Protein AF-A0A3N4ILS1-F1 (afdb_monomer)

Sequence (106 aa):
MDDHSSKIVFPLLDLPTELRLEIYSQCSALTLLQLSHTCASLNAEINSRPSIFKKAPGYRTNNQHTTTPALKLKITDIYRATHISEKSLITKLYPNDETFVNDETA

Secondary structure (DSSP, 8-state):
-----------GGGS-HHHHHHHHHTS-HHHHHHHHHH-HHHHHHHHH-HHHHTTSTTB---TTS-SS---S--GGGB---SSHHHHHHHHHH-TT-GGGS-SS--

Radius of gyration: 16.4 Å; Cα contacts (8 Å, |Δi|>4): 86; chains: 1; bounding box: 63×28×40 Å

InterPro domains:
  IPR001810 F-box domain [PF00646] (12-51)
  IPR001810 F-box domain [PS50181] (9-56)
  IPR036047 F-box-like domain superfamily [SSF81383] (10-52)

Organism: NCBI:txid1160509

Nearest PDB structures (foldseek):
  5ibk-assembly1_B  TM=8.236E-01  e=8.925E-01  Homo sapiens
  3mks-assembly1_B  TM=8.252E-01  e=1.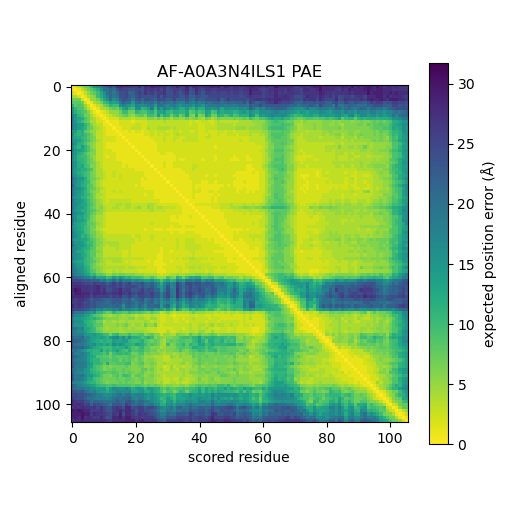684E+00  Saccharomyces cerevisiae
  7t1z-assembly1_B  TM=8.815E-01  e=2.002E+00  Homo sapiens
  2ovq-assembly1_B  TM=5.442E-01  e=1.589E+00  Homo sapiens
  9jkb-assembly1_D  TM=4.067E-01  e=5.958E-01  Homo sapiens

Foldseek 3Di:
DDPPPPPPDDPLVVDDLVVNLVVLLAAALLVLLVQLPPDVVSVCSSLCCVVSHCNHHQFAVDPDDDPDDRSGRDPLRGQDDPDPVSVVVCCVVPVPDCSHVPDPDD

Mean predicted aligned error: 9.02 Å

Solvent-accessible surface area (backbone atoms only — not comparable to full-atom values): 6698 Å² total; per-residue (Å²): 140,79,84,78,78,73,76,82,79,76,62,72,83,78,46,57,66,69,59,46,51,54,55,51,57,75,31,38,26,65,54,50,46,53,48,35,70,72,42,70,68,48,27,52,56,55,30,75,38,52,75,44,48,67,70,13,56,31,35,54,79,72,92,78,82,69,104,54,86,70,56,60,85,52,74,88,42,39,59,45,62,89,44,72,68,46,46,56,46,43,57,70,77,43,73,85,56,73,74,68,77,79,88,85,82,133

Structure (mmCIF, N/CA/C/O backbone):
data_AF-A0A3N4ILS1-F1
#
_entry.id   AF-A0A3N4ILS1-F1
#
loop_
_atom_site.group_PDB
_atom_site.id
_atom_site.type_symbol
_atom_site.label_atom_id
_atom_site.label_alt_id
_atom_site.label_comp_id
_atom_site.label_asym_id
_atom_site.label_entity_id
_atom_site.label_seq_id
_atom_site.pdbx_PDB_ins_code
_atom_site.Cartn_x
_atom_site.Cartn_y
_atom_site.Cartn_z
_atom_site.occupancy
_atom_site.B_iso_or_equiv
_atom_site.auth_seq_id
_atom_site.auth_comp_id
_atom_site.auth_asym_id
_atom_site.auth_atom_id
_atom_site.pdbx_PDB_model_num
ATOM 1 N N . MET A 1 1 ? 41.748 2.945 2.760 1.00 44.72 1 MET A N 1
ATOM 2 C CA . MET A 1 1 ? 41.054 1.756 3.318 1.00 44.72 1 MET A CA 1
ATOM 3 C C . MET A 1 1 ? 39.586 2.076 3.171 1.00 44.72 1 MET A C 1
ATOM 5 O O . MET A 1 1 ? 38.970 2.616 4.078 1.00 44.72 1 MET A O 1
ATOM 9 N N . ASP A 1 2 ? 39.097 1.885 1.956 1.00 52.47 2 ASP A N 1
ATOM 10 C CA . ASP A 1 2 ? 37.862 2.488 1.476 1.00 52.47 2 ASP A CA 1
ATOM 11 C C . ASP A 1 2 ? 36.874 1.345 1.292 1.00 52.47 2 ASP A C 1
ATOM 13 O O . ASP A 1 2 ? 36.930 0.596 0.313 1.00 52.47 2 ASP A O 1
ATOM 17 N N . ASP A 1 3 ? 36.049 1.161 2.320 1.00 63.88 3 ASP A N 1
ATOM 18 C CA . ASP A 1 3 ? 34.981 0.172 2.394 1.00 63.88 3 ASP A CA 1
ATOM 19 C C . ASP A 1 3 ? 33.926 0.487 1.323 1.00 63.88 3 ASP A C 1
ATOM 21 O O . ASP A 1 3 ? 32.981 1.244 1.535 1.00 63.88 3 ASP A O 1
ATOM 25 N N . HIS A 1 4 ? 34.107 -0.077 0.128 1.00 58.88 4 HIS A N 1
ATOM 26 C CA . HIS A 1 4 ? 33.096 -0.091 -0.927 1.00 58.88 4 HIS A CA 1
ATOM 27 C C . HIS A 1 4 ? 32.074 -1.188 -0.626 1.00 58.88 4 HIS A C 1
ATOM 29 O O . HIS A 1 4 ? 31.865 -2.098 -1.434 1.00 58.88 4 HIS A O 1
ATOM 35 N N . SER A 1 5 ? 31.428 -1.098 0.541 1.00 64.00 5 SER A N 1
ATOM 36 C CA . SER A 1 5 ? 30.183 -1.806 0.816 1.00 64.00 5 SER A CA 1
ATOM 37 C C . SER A 1 5 ? 29.141 -1.284 -0.174 1.00 64.00 5 SER A C 1
ATOM 39 O O . SER A 1 5 ? 28.419 -0.312 0.059 1.00 64.00 5 SER A O 1
ATOM 41 N N . SER A 1 6 ? 29.174 -1.868 -1.372 1.00 64.50 6 SER A N 1
ATOM 42 C CA . SER A 1 6 ? 28.289 -1.559 -2.479 1.00 64.50 6 SER A CA 1
ATOM 43 C C . SER A 1 6 ? 26.896 -1.925 -2.014 1.00 64.50 6 SER A C 1
ATOM 45 O O . SER A 1 6 ? 26.528 -3.097 -1.975 1.00 64.50 6 SER A O 1
ATOM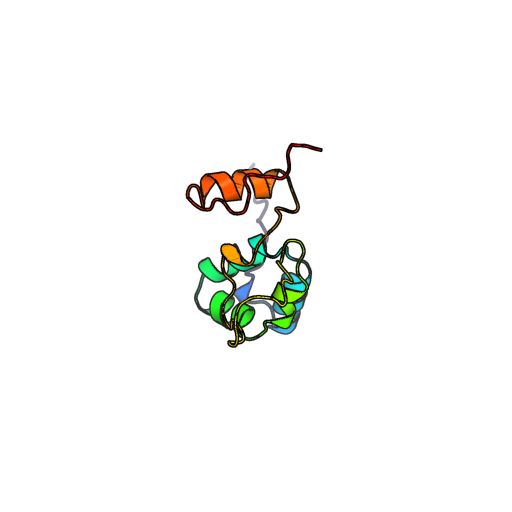 47 N N . LYS A 1 7 ? 26.135 -0.914 -1.592 1.00 67.81 7 LYS A N 1
ATOM 48 C CA . LYS A 1 7 ? 24.719 -1.067 -1.280 1.00 67.81 7 LYS A CA 1
ATOM 49 C C . LYS A 1 7 ? 24.072 -1.641 -2.529 1.00 67.81 7 LYS A C 1
ATOM 51 O O . LYS A 1 7 ? 23.972 -0.942 -3.535 1.00 67.81 7 LYS A O 1
ATOM 56 N N . ILE A 1 8 ? 23.680 -2.911 -2.484 1.00 71.69 8 ILE A N 1
ATOM 57 C CA . ILE A 1 8 ? 22.912 -3.493 -3.573 1.00 71.69 8 ILE A CA 1
ATOM 58 C C . ILE A 1 8 ? 21.560 -2.786 -3.549 1.00 71.69 8 ILE A C 1
ATOM 60 O O . ILE A 1 8 ? 20.723 -3.028 -2.681 1.00 71.69 8 ILE A O 1
ATOM 64 N N . VAL A 1 9 ? 21.396 -1.830 -4.45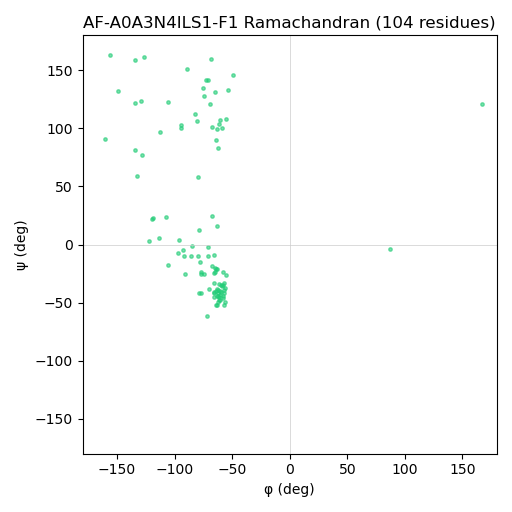9 1.00 75.75 9 VAL A N 1
ATOM 65 C CA . VAL A 1 9 ? 20.119 -1.171 -4.692 1.00 75.75 9 VAL A CA 1
ATOM 66 C C . VAL A 1 9 ? 19.351 -2.096 -5.613 1.00 75.75 9 VAL A C 1
ATOM 68 O O . VAL A 1 9 ? 19.754 -2.298 -6.753 1.00 75.75 9 VAL A O 1
ATOM 71 N N . PHE A 1 10 ? 18.275 -2.681 -5.102 1.00 78.25 10 PHE A N 1
ATOM 72 C CA . PHE A 1 10 ? 17.322 -3.443 -5.898 1.00 78.25 10 PHE A CA 1
ATOM 73 C C . PHE A 1 10 ? 16.184 -2.501 -6.295 1.00 78.25 10 PHE A C 1
ATOM 75 O O . PHE A 1 10 ? 15.355 -2.171 -5.439 1.00 78.25 10 PHE A O 1
ATOM 82 N N . PRO A 1 11 ? 16.138 -2.001 -7.543 1.00 88.31 11 PRO A N 1
ATOM 83 C CA . PRO A 1 11 ? 15.108 -1.059 -7.940 1.00 88.31 11 PRO A CA 1
ATOM 84 C C . PRO A 1 11 ? 13.766 -1.783 -7.984 1.00 88.31 11 PRO A C 1
ATOM 86 O O . PRO A 1 11 ? 13.584 -2.744 -8.728 1.00 88.31 11 PRO A O 1
ATOM 89 N N . LEU A 1 12 ? 12.806 -1.315 -7.185 1.00 90.00 12 LEU A N 1
ATOM 90 C CA . LEU A 1 12 ? 11.490 -1.948 -7.088 1.00 90.00 12 LEU A CA 1
ATOM 91 C C . LEU A 1 12 ? 10.793 -2.034 -8.454 1.00 90.00 12 LEU A C 1
ATOM 93 O O . LEU A 1 12 ? 10.068 -2.989 -8.695 1.00 90.00 12 LEU A O 1
ATOM 97 N N . LEU A 1 13 ? 11.010 -1.053 -9.338 1.00 90.88 13 LEU A N 1
ATOM 98 C CA . LEU A 1 13 ? 10.392 -0.990 -10.666 1.00 90.88 13 LEU A CA 1
ATOM 99 C C . LEU A 1 13 ? 11.035 -1.916 -11.708 1.00 90.88 13 LEU A C 1
ATOM 101 O O . LEU A 1 13 ? 10.391 -2.172 -12.720 1.00 90.88 13 LEU A O 1
ATOM 105 N N . ASP A 1 14 ? 12.232 -2.443 -11.444 1.00 92.88 14 ASP A N 1
ATOM 106 C CA . ASP A 1 14 ? 12.908 -3.399 -12.334 1.00 92.88 14 ASP A CA 1
ATOM 107 C C . ASP A 1 14 ? 12.470 -4.845 -12.055 1.00 92.88 14 ASP A C 1
ATOM 109 O O . ASP A 1 14 ? 12.780 -5.763 -12.815 1.00 92.88 14 ASP A O 1
ATOM 113 N N . LEU A 1 15 ? 11.733 -5.065 -10.960 1.00 92.88 15 LEU A N 1
ATOM 114 C CA . LEU A 1 15 ? 11.141 -6.360 -10.664 1.00 92.88 15 LEU A CA 1
ATOM 115 C C . LEU A 1 15 ? 9.958 -6.642 -11.603 1.00 92.88 15 LEU A C 1
ATOM 117 O O . LEU A 1 15 ? 9.131 -5.754 -11.840 1.00 92.88 15 LEU A O 1
ATOM 121 N N . PRO A 1 16 ? 9.800 -7.899 -12.058 1.00 94.12 16 PRO A N 1
ATOM 122 C CA . PRO A 1 16 ? 8.573 -8.361 -12.687 1.00 94.12 16 PRO A CA 1
ATOM 123 C C . PRO A 1 16 ? 7.338 -8.000 -11.863 1.00 94.12 16 PRO A C 1
ATOM 125 O O . PRO A 1 16 ? 7.356 -8.011 -10.627 1.00 94.12 16 PRO A O 1
ATOM 128 N N . THR A 1 17 ? 6.242 -7.708 -12.558 1.00 93.06 17 THR A N 1
ATOM 129 C CA . THR A 1 17 ? 4.993 -7.265 -11.931 1.00 93.06 17 THR A CA 1
ATOM 130 C C . THR A 1 17 ? 4.500 -8.264 -10.888 1.00 93.06 17 THR A C 1
ATOM 132 O O . THR A 1 17 ? 4.061 -7.854 -9.823 1.00 93.06 17 THR A O 1
ATOM 135 N N . GLU A 1 18 ? 4.650 -9.564 -11.123 1.00 95.19 18 GLU A N 1
ATOM 136 C CA . GLU A 1 18 ? 4.280 -10.636 -10.195 1.00 95.19 18 GLU A CA 1
ATOM 137 C C . GLU A 1 18 ? 5.001 -10.510 -8.849 1.00 95.19 18 GLU A C 1
ATOM 139 O O . GLU A 1 18 ? 4.363 -10.604 -7.802 1.00 95.19 18 GLU A O 1
ATOM 144 N N . LEU A 1 19 ? 6.307 -10.226 -8.863 1.00 95.88 19 LEU A N 1
ATOM 145 C CA . LEU A 1 19 ? 7.089 -10.049 -7.638 1.00 95.88 19 LEU A CA 1
ATOM 146 C C . LEU A 1 19 ? 6.705 -8.761 -6.912 1.00 95.88 19 LEU A C 1
ATOM 148 O O . LEU A 1 19 ? 6.610 -8.747 -5.687 1.00 95.88 19 LEU A O 1
ATOM 152 N N . ARG A 1 20 ? 6.430 -7.684 -7.655 1.00 95.50 20 ARG A N 1
ATOM 153 C CA . ARG A 1 20 ? 5.947 -6.427 -7.064 1.00 95.50 20 ARG A CA 1
ATOM 154 C C . ARG A 1 20 ? 4.596 -6.617 -6.381 1.00 95.50 20 ARG A C 1
ATOM 156 O O . ARG A 1 20 ? 4.401 -6.144 -5.268 1.00 95.50 20 ARG A O 1
ATOM 163 N N . LEU A 1 21 ? 3.692 -7.363 -7.010 1.00 94.12 21 LEU A N 1
ATOM 164 C CA . LEU A 1 21 ? 2.387 -7.703 -6.448 1.00 94.12 21 LEU A CA 1
ATOM 165 C C . LEU A 1 21 ? 2.503 -8.565 -5.190 1.00 94.12 21 LEU A C 1
ATOM 167 O O . LEU A 1 21 ? 1.764 -8.328 -4.235 1.00 94.12 21 LEU A O 1
ATOM 171 N N . GLU A 1 22 ? 3.433 -9.523 -5.173 1.00 95.62 22 GLU A N 1
ATOM 172 C CA . GLU A 1 22 ? 3.725 -10.318 -3.979 1.00 95.62 22 GLU A CA 1
ATOM 173 C C . GLU A 1 22 ? 4.228 -9.419 -2.845 1.00 95.62 22 GLU A C 1
ATOM 175 O O . GLU A 1 22 ? 3.702 -9.483 -1.739 1.00 95.62 22 GLU A O 1
ATOM 180 N N . ILE A 1 23 ? 5.144 -8.485 -3.124 1.00 95.56 23 ILE A N 1
ATOM 181 C CA . ILE A 1 23 ? 5.606 -7.488 -2.144 1.00 95.56 23 ILE A CA 1
ATOM 182 C C . ILE A 1 23 ? 4.434 -6.648 -1.618 1.00 95.56 23 ILE A C 1
ATOM 184 O O . ILE A 1 23 ? 4.298 -6.468 -0.407 1.00 95.56 23 ILE A O 1
ATOM 188 N N . TYR A 1 24 ? 3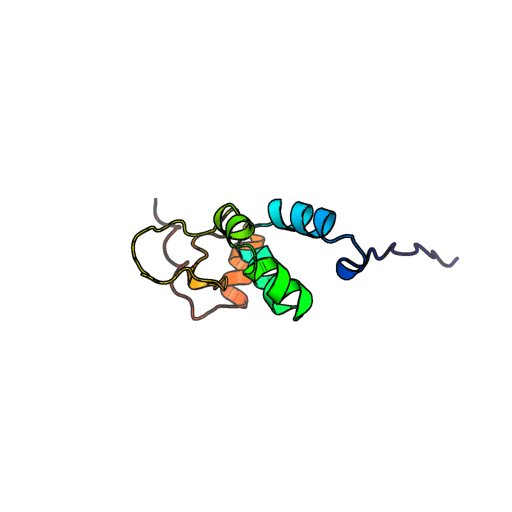.559 -6.156 -2.500 1.00 95.69 24 TYR A N 1
ATOM 189 C CA . TYR A 1 24 ? 2.388 -5.377 -2.089 1.00 95.69 24 TYR A CA 1
ATOM 190 C C . TYR A 1 24 ? 1.442 -6.181 -1.194 1.00 95.69 24 TYR A C 1
ATOM 192 O O . TYR A 1 24 ? 0.836 -5.612 -0.290 1.00 95.69 24 TYR A O 1
ATOM 200 N N . SER A 1 25 ? 1.326 -7.493 -1.414 1.00 94.94 25 SER A N 1
ATOM 201 C CA . SER A 1 25 ? 0.477 -8.370 -0.601 1.00 94.94 25 SER A CA 1
ATOM 202 C C . SER A 1 25 ? 0.943 -8.488 0.856 1.00 94.94 25 SER A C 1
ATOM 204 O O . SER A 1 25 ? 0.126 -8.740 1.738 1.00 94.94 25 SER A O 1
ATOM 206 N N . GLN A 1 26 ? 2.232 -8.239 1.112 1.00 95.31 26 GLN A N 1
ATOM 207 C CA . GLN A 1 26 ? 2.848 -8.268 2.442 1.00 95.31 26 GLN A CA 1
ATOM 208 C C . GLN A 1 26 ? 2.851 -6.889 3.130 1.00 95.31 26 GLN A C 1
ATOM 210 O O . GLN A 1 26 ? 3.280 -6.761 4.276 1.00 95.31 26 GLN A O 1
ATOM 215 N N . CYS A 1 27 ? 2.401 -5.837 2.441 1.00 94.38 27 CYS A N 1
ATOM 216 C CA . 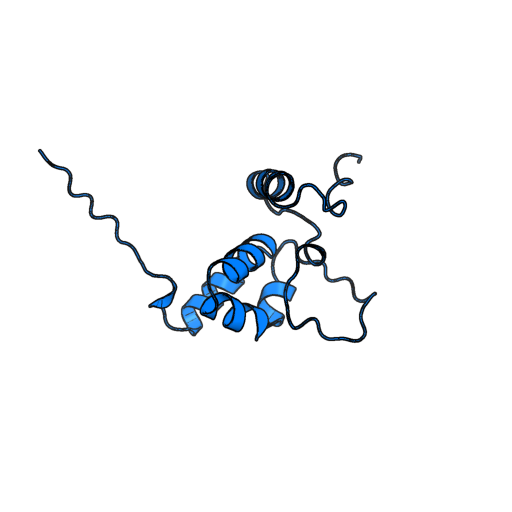CYS A 1 27 ? 2.416 -4.469 2.951 1.00 94.38 27 CYS A CA 1
ATOM 217 C C . CY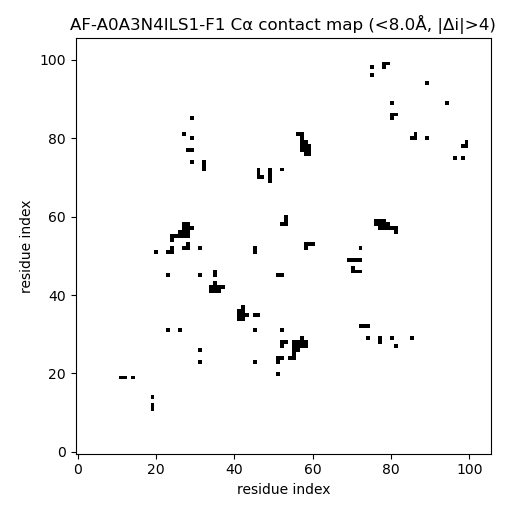S A 1 27 ? 1.129 -4.121 3.715 1.00 94.38 27 CYS A C 1
ATOM 219 O O . CYS A 1 27 ? 0.039 -4.593 3.394 1.00 94.38 27 CYS A O 1
ATOM 221 N N . SER A 1 28 ? 1.238 -3.216 4.691 1.00 94.25 28 SER A N 1
ATOM 222 C CA . SER A 1 28 ? 0.070 -2.594 5.325 1.00 94.25 28 SER A CA 1
ATOM 223 C C . SER A 1 28 ? -0.667 -1.667 4.355 1.00 94.25 28 SER A C 1
ATOM 225 O O . SER A 1 28 ? -0.092 -1.159 3.386 1.00 94.25 28 SER A O 1
ATOM 227 N N . ALA A 1 29 ? -1.934 -1.373 4.650 1.00 93.38 29 ALA A N 1
ATOM 228 C CA . ALA A 1 29 ? -2.720 -0.424 3.866 1.00 93.38 29 ALA A CA 1
ATOM 229 C C . ALA A 1 29 ? -2.065 0.970 3.827 1.00 93.38 29 ALA A C 1
ATOM 231 O O . ALA A 1 29 ? -2.064 1.623 2.784 1.00 93.38 29 ALA A O 1
ATOM 232 N N . LEU A 1 30 ? -1.432 1.399 4.926 1.00 92.69 30 LEU A N 1
ATOM 233 C CA . LEU A 1 30 ? -0.680 2.654 4.971 1.00 92.69 30 LEU A CA 1
ATOM 234 C C . LEU A 1 30 ? 0.545 2.619 4.064 1.00 92.69 30 LEU A C 1
ATOM 236 O O . LEU A 1 30 ? 0.766 3.566 3.311 1.00 92.69 30 LEU A O 1
ATOM 240 N N . THR A 1 31 ? 1.316 1.534 4.098 1.00 94.00 31 THR A N 1
ATOM 241 C CA . THR A 1 31 ? 2.492 1.384 3.236 1.00 94.00 31 THR A CA 1
ATOM 242 C C . THR A 1 31 ? 2.088 1.421 1.764 1.00 94.00 31 THR A C 1
ATOM 244 O O . THR A 1 31 ? 2.700 2.140 0.979 1.00 94.00 31 THR A O 1
ATOM 247 N N . LEU A 1 32 ? 1.007 0.730 1.392 1.00 94.75 32 LEU A N 1
ATOM 248 C CA . LEU A 1 32 ? 0.463 0.766 0.033 1.00 94.75 32 LEU A CA 1
ATOM 249 C C . LEU A 1 32 ? -0.002 2.168 -0.372 1.00 94.75 32 LEU A C 1
ATOM 251 O O . LEU A 1 32 ? 0.251 2.591 -1.501 1.00 94.75 32 LEU A O 1
ATOM 255 N N . LEU A 1 33 ? -0.623 2.917 0.543 1.00 93.75 33 LEU A N 1
ATOM 256 C CA . LEU A 1 33 ? -0.992 4.309 0.294 1.00 93.75 33 LEU A CA 1
ATOM 257 C C . LEU A 1 33 ? 0.250 5.164 0.021 1.00 93.75 33 LEU A C 1
ATOM 259 O O . LEU A 1 33 ? 0.277 5.878 -0.982 1.00 93.75 33 LEU A O 1
ATOM 263 N N . GLN A 1 34 ? 1.291 5.051 0.853 1.00 93.44 34 GLN A N 1
ATOM 264 C CA . GLN A 1 34 ? 2.545 5.779 0.643 1.00 93.44 34 GLN A CA 1
ATOM 265 C C . GLN A 1 34 ? 3.192 5.404 -0.693 1.00 93.44 34 GLN A C 1
ATOM 267 O O . GLN A 1 34 ? 3.516 6.293 -1.477 1.00 93.44 34 GLN A O 1
ATOM 272 N N . LEU A 1 35 ? 3.305 4.107 -1.007 1.00 93.69 35 LEU A N 1
ATOM 273 C CA . LEU A 1 35 ? 3.839 3.623 -2.285 1.00 93.69 35 LEU A CA 1
ATOM 274 C C . LEU A 1 35 ? 3.060 4.191 -3.473 1.00 93.69 35 LEU A C 1
ATOM 276 O O . LEU A 1 35 ? 3.670 4.647 -4.441 1.00 93.69 35 LEU A O 1
ATOM 280 N N . SER A 1 36 ? 1.730 4.255 -3.372 1.00 94.25 36 SER A N 1
ATOM 281 C CA . SER A 1 36 ? 0.878 4.823 -4.418 1.00 94.25 36 SER A CA 1
ATOM 282 C C . SER A 1 36 ? 1.117 6.320 -4.652 1.00 94.25 36 SER A C 1
ATOM 284 O O . SER A 1 36 ? 0.777 6.825 -5.719 1.00 94.25 36 SER A O 1
ATOM 286 N N . HIS A 1 37 ? 1.695 7.043 -3.690 1.00 93.00 37 HIS A N 1
ATOM 287 C CA . HIS A 1 37 ? 2.033 8.462 -3.823 1.00 93.00 37 HIS A CA 1
ATOM 288 C C . HIS A 1 37 ? 3.460 8.708 -4.331 1.00 93.00 37 HIS A C 1
ATOM 290 O O . HIS A 1 37 ? 3.783 9.841 -4.678 1.00 93.00 37 HIS A O 1
ATOM 296 N N . THR A 1 38 ? 4.312 7.680 -4.407 1.00 91.25 38 THR A N 1
ATOM 297 C CA . THR A 1 38 ? 5.716 7.860 -4.819 1.00 91.25 38 THR A CA 1
ATOM 298 C C . THR A 1 38 ? 5.891 8.042 -6.329 1.00 91.25 38 THR A C 1
ATOM 300 O O . THR A 1 38 ? 6.678 8.886 -6.750 1.00 91.25 38 THR A O 1
ATOM 303 N N . CYS A 1 39 ? 5.172 7.280 -7.163 1.00 91.25 39 CYS A N 1
ATOM 304 C CA . CYS A 1 39 ? 5.217 7.428 -8.620 1.00 91.25 39 CYS A CA 1
ATOM 305 C C . CYS A 1 39 ? 3.947 6.905 -9.313 1.00 91.25 39 CYS A C 1
ATOM 307 O O . CYS A 1 39 ? 3.173 6.129 -8.749 1.00 91.25 39 CYS A O 1
ATOM 309 N N . ALA A 1 40 ? 3.749 7.308 -10.573 1.00 92.94 40 ALA A N 1
ATOM 310 C CA . ALA A 1 40 ? 2.555 6.968 -11.349 1.00 92.94 40 ALA A CA 1
ATOM 311 C C . ALA A 1 40 ? 2.417 5.463 -11.655 1.00 92.94 40 ALA A C 1
ATOM 313 O O . ALA A 1 40 ? 1.294 4.963 -11.667 1.00 92.94 40 ALA A O 1
ATOM 314 N N . SER A 1 41 ? 3.526 4.732 -11.853 1.00 92.62 41 SER A N 1
ATOM 315 C CA . SER A 1 41 ? 3.489 3.279 -12.115 1.00 92.62 41 SER A CA 1
ATOM 316 C C . SER A 1 41 ? 2.930 2.521 -10.913 1.00 92.62 41 SER A C 1
ATOM 318 O O . SER A 1 41 ? 1.952 1.791 -11.038 1.00 92.62 41 SER A O 1
ATOM 320 N N . LEU A 1 42 ? 3.492 2.772 -9.726 1.00 93.44 42 LEU A N 1
ATOM 321 C CA . LEU A 1 42 ? 3.039 2.155 -8.477 1.00 93.44 42 LEU A CA 1
ATOM 322 C C . LEU A 1 42 ? 1.601 2.566 -8.154 1.00 93.44 42 LEU A C 1
ATOM 324 O O . LEU A 1 42 ? 0.803 1.736 -7.721 1.00 93.44 42 LEU A O 1
ATOM 328 N N . ASN A 1 43 ? 1.246 3.829 -8.419 1.00 94.06 43 ASN A N 1
ATOM 329 C CA . ASN A 1 43 ? -0.126 4.298 -8.278 1.00 94.06 43 ASN A CA 1
ATOM 330 C C . ASN A 1 43 ? -1.095 3.479 -9.137 1.00 94.06 43 ASN A C 1
ATOM 332 O O . ASN A 1 43 ? -2.092 2.989 -8.612 1.00 94.06 43 ASN A O 1
ATOM 336 N N . ALA A 1 44 ? -0.807 3.326 -10.430 1.00 92.88 44 ALA A N 1
ATOM 337 C CA . ALA A 1 44 ? -1.664 2.595 -11.353 1.00 92.88 44 ALA A CA 1
ATOM 338 C C . ALA A 1 44 ? -1.770 1.114 -10.965 1.00 92.88 44 ALA A C 1
ATOM 340 O O . ALA A 1 44 ? -2.871 0.570 -10.916 1.00 92.88 44 ALA A O 1
ATOM 341 N N . GLU A 1 45 ? -0.652 0.476 -10.620 1.00 93.06 45 GLU A N 1
ATOM 342 C CA . GLU A 1 45 ? -0.618 -0.941 -10.252 1.00 93.06 45 GLU A CA 1
ATOM 343 C C . GLU A 1 45 ? -1.435 -1.234 -8.990 1.00 93.06 45 GLU A C 1
ATOM 345 O O . GLU A 1 45 ? -2.333 -2.078 -9.028 1.00 93.06 45 GLU A O 1
ATOM 350 N N . ILE A 1 46 ? -1.194 -0.498 -7.900 1.00 94.12 46 ILE A N 1
ATOM 351 C CA . ILE A 1 46 ? -1.888 -0.696 -6.617 1.00 94.12 46 ILE A CA 1
ATOM 352 C C . ILE A 1 46 ? -3.393 -0.438 -6.768 1.00 94.12 46 ILE A C 1
ATOM 354 O O . ILE A 1 46 ? -4.216 -1.223 -6.295 1.00 94.12 46 ILE A O 1
ATOM 358 N N . ASN A 1 47 ? -3.768 0.638 -7.464 1.00 92.31 47 ASN A N 1
ATOM 359 C CA . ASN A 1 47 ? -5.166 1.045 -7.617 1.00 92.31 47 ASN A CA 1
ATOM 360 C C . ASN A 1 47 ? -5.933 0.192 -8.646 1.00 92.31 47 ASN A C 1
ATOM 362 O O . ASN A 1 47 ? -7.139 -0.008 -8.509 1.00 92.31 47 ASN A O 1
ATOM 366 N N . SER A 1 48 ? -5.247 -0.410 -9.624 1.00 91.56 48 SER A N 1
ATOM 367 C CA . SER A 1 48 ? -5.870 -1.353 -10.569 1.00 91.56 48 SER A CA 1
ATOM 368 C C . SER A 1 48 ? -6.329 -2.662 -9.917 1.00 91.56 48 SER A C 1
ATOM 370 O O . SER A 1 48 ? -7.162 -3.375 -10.479 1.00 91.56 48 SER A O 1
ATOM 372 N N . ARG A 1 49 ? -5.810 -2.990 -8.724 1.00 91.75 49 ARG A N 1
ATOM 373 C CA . ARG A 1 49 ? -6.070 -4.257 -8.029 1.00 91.75 49 ARG A CA 1
ATOM 374 C C . ARG A 1 49 ? -6.535 -4.034 -6.589 1.00 91.75 49 ARG A C 1
ATOM 376 O O . ARG A 1 49 ? -5.790 -4.317 -5.646 1.00 91.75 49 ARG A O 1
ATOM 383 N N . PRO A 1 50 ? -7.808 -3.643 -6.383 1.00 90.38 50 PRO A N 1
ATOM 384 C CA . PRO A 1 50 ? -8.349 -3.417 -5.046 1.00 90.38 50 PRO A CA 1
ATOM 385 C C . PRO A 1 50 ? -8.221 -4.604 -4.093 1.00 90.38 50 PRO A C 1
ATOM 387 O O . PRO A 1 50 ? -8.155 -4.418 -2.884 1.00 90.38 50 PRO A O 1
ATOM 390 N N . SER A 1 51 ? -8.153 -5.833 -4.612 1.00 90.88 51 SER A N 1
ATOM 391 C CA . SER A 1 51 ? -7.945 -7.039 -3.806 1.00 90.88 51 SER A CA 1
ATOM 392 C C . SER A 1 51 ? -6.655 -7.026 -2.980 1.00 90.88 51 SER A C 1
ATOM 394 O O . SER A 1 51 ? -6.598 -7.743 -1.986 1.00 90.88 51 SER A O 1
ATOM 396 N N . ILE A 1 52 ? -5.642 -6.250 -3.385 1.00 92.06 52 ILE A N 1
ATOM 397 C CA . ILE A 1 52 ? -4.365 -6.124 -2.673 1.00 92.06 52 ILE A CA 1
ATOM 398 C C . ILE A 1 52 ? -4.576 -5.325 -1.391 1.00 92.06 52 ILE A C 1
ATOM 400 O O . ILE A 1 52 ? -4.419 -5.853 -0.295 1.00 92.06 52 ILE A O 1
ATOM 404 N N . PHE A 1 53 ? -5.010 -4.069 -1.513 1.00 91.31 53 PHE A N 1
ATOM 405 C CA . PHE A 1 53 ? -5.157 -3.210 -0.343 1.00 91.31 53 PHE A CA 1
ATOM 406 C C . PHE A 1 53 ? -6.382 -3.564 0.508 1.00 91.31 53 PHE A C 1
ATOM 408 O O . PHE A 1 53 ? -6.343 -3.356 1.712 1.00 91.31 53 PHE A O 1
ATOM 415 N N . LYS A 1 54 ? -7.433 -4.181 -0.056 1.00 90.62 54 LYS A N 1
ATOM 416 C CA . LYS A 1 54 ? -8.602 -4.638 0.723 1.00 90.62 54 LYS A CA 1
ATOM 417 C C . LYS A 1 54 ? -8.288 -5.755 1.719 1.00 90.62 54 LYS A C 1
ATOM 419 O O . LYS A 1 54 ? -9.035 -5.936 2.675 1.00 90.62 54 LYS A O 1
ATOM 424 N N . LYS A 1 55 ? -7.227 -6.526 1.469 1.00 90.81 55 LYS A N 1
ATOM 425 C CA . LYS A 1 55 ? -6.735 -7.582 2.367 1.00 90.81 55 LYS A CA 1
ATOM 426 C C . LYS A 1 55 ? -5.585 -7.105 3.254 1.00 90.81 55 LYS A C 1
ATOM 428 O O . LYS A 1 55 ? -5.158 -7.849 4.132 1.00 90.81 55 LYS A O 1
ATOM 433 N N . ALA A 1 56 ? -5.078 -5.896 3.015 1.00 92.56 56 ALA A N 1
ATOM 434 C CA . ALA A 1 56 ? -3.915 -5.388 3.711 1.00 92.56 56 ALA A CA 1
ATOM 435 C C . ALA A 1 56 ? -4.247 -5.060 5.180 1.00 92.56 56 ALA A C 1
ATOM 437 O O . ALA A 1 56 ? -5.316 -4.508 5.473 1.00 92.56 56 ALA A O 1
ATOM 438 N N . PRO A 1 57 ? -3.325 -5.339 6.114 1.00 92.06 57 PRO A N 1
ATOM 439 C CA . PRO A 1 57 ? -3.461 -4.934 7.506 1.00 92.06 57 PRO A CA 1
ATOM 440 C C . PRO A 1 57 ? -3.729 -3.426 7.644 1.00 92.06 57 PRO A C 1
ATOM 442 O O . PRO A 1 57 ? -3.052 -2.606 7.021 1.00 92.06 57 PRO A O 1
ATOM 445 N N . GLY A 1 58 ? -4.720 -3.062 8.463 1.00 88.50 58 GLY A N 1
ATOM 446 C CA . GLY A 1 58 ? -5.112 -1.666 8.695 1.00 88.50 58 GLY A CA 1
ATOM 447 C C . GLY A 1 58 ? -6.131 -1.095 7.701 1.00 88.50 58 GLY A C 1
ATOM 448 O O . GLY A 1 58 ? -6.585 0.032 7.905 1.00 88.50 58 GLY A O 1
ATOM 449 N N . TYR A 1 59 ? -6.536 -1.852 6.670 1.00 89.69 59 TYR A N 1
ATOM 450 C CA . TYR A 1 59 ? -7.601 -1.447 5.747 1.00 89.69 59 TYR A CA 1
ATOM 451 C C . TYR A 1 59 ? -8.992 -1.583 6.376 1.00 89.69 59 TYR A C 1
ATOM 453 O O . TYR A 1 59 ? -9.329 -2.596 6.991 1.00 89.69 59 TYR A O 1
ATOM 461 N N . ARG A 1 60 ? -9.823 -0.556 6.204 1.00 85.94 60 ARG A N 1
ATOM 462 C CA . ARG A 1 60 ? -11.185 -0.468 6.724 1.00 85.94 60 ARG A CA 1
ATOM 463 C C . ARG A 1 60 ? -12.125 -1.245 5.801 1.00 85.94 60 ARG A C 1
ATOM 465 O O . ARG A 1 60 ? -12.469 -0.792 4.717 1.00 85.94 60 ARG A O 1
ATOM 472 N N . THR A 1 61 ? -12.588 -2.410 6.244 1.00 75.06 61 THR A N 1
ATOM 473 C CA . THR A 1 61 ? -13.483 -3.295 5.470 1.00 75.06 61 THR A CA 1
ATOM 474 C C . THR A 1 61 ? -14.952 -2.859 5.480 1.00 75.06 61 THR A C 1
ATOM 476 O O . THR A 1 61 ? -15.824 -3.630 5.082 1.00 75.06 61 THR A O 1
ATOM 479 N N . ASN A 1 62 ? -15.257 -1.641 5.940 1.00 65.31 62 ASN A N 1
ATOM 480 C CA . ASN A 1 62 ? -16.623 -1.212 6.225 1.00 65.31 62 ASN A CA 1
ATOM 481 C C . ASN A 1 62 ? -17.498 -1.246 4.960 1.00 65.31 62 ASN A C 1
ATOM 483 O O . ASN A 1 62 ? -17.469 -0.336 4.137 1.00 65.31 62 ASN A O 1
ATOM 487 N N . ASN A 1 63 ? -18.355 -2.264 4.870 1.00 55.09 63 ASN A N 1
ATOM 488 C CA . ASN A 1 63 ? -19.395 -2.464 3.854 1.00 55.09 63 ASN A CA 1
ATOM 489 C C . ASN A 1 63 ? -20.498 -1.378 3.834 1.00 55.09 63 ASN A C 1
ATOM 491 O O . ASN A 1 63 ? -21.570 -1.626 3.293 1.00 55.09 63 ASN A O 1
ATOM 495 N N . GLN A 1 64 ? -20.308 -0.210 4.456 1.00 53.09 64 GLN A N 1
ATOM 496 C CA . GLN A 1 64 ? -21.436 0.650 4.844 1.00 53.09 64 GLN A CA 1
ATOM 497 C C . GLN A 1 64 ? -21.444 2.071 4.282 1.00 53.09 64 GLN A C 1
ATOM 499 O O . GLN A 1 64 ? -22.372 2.807 4.584 1.00 53.09 64 GLN A O 1
ATOM 5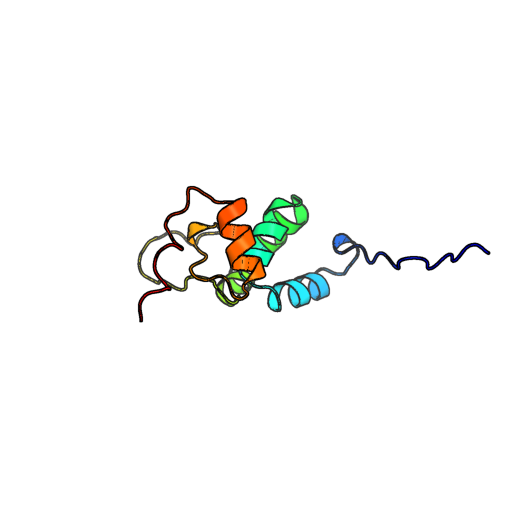04 N N . HIS A 1 65 ? -20.508 2.485 3.425 1.00 47.81 65 HIS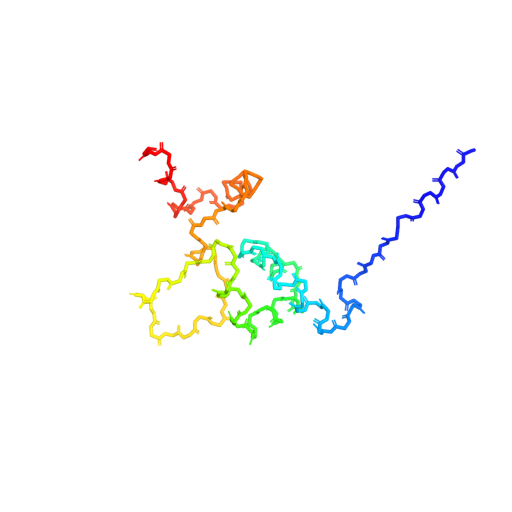 A N 1
ATOM 505 C CA . HIS A 1 65 ? -20.714 3.729 2.672 1.00 47.81 65 HIS A CA 1
ATOM 506 C C . HIS A 1 65 ? -19.812 3.787 1.437 1.00 47.81 65 HIS A C 1
ATOM 508 O O . HIS A 1 65 ? -18.669 4.221 1.511 1.00 47.81 65 HIS A O 1
ATOM 514 N N . THR A 1 66 ? -20.304 3.292 0.301 1.00 45.66 66 THR A N 1
ATOM 515 C CA . THR A 1 66 ? -20.247 3.941 -1.025 1.00 45.66 66 THR A CA 1
ATOM 516 C C . THR A 1 66 ? -20.612 2.925 -2.101 1.00 45.66 66 THR A C 1
ATOM 518 O O . THR A 1 66 ? -19.965 1.901 -2.296 1.00 45.66 66 THR A O 1
ATOM 521 N N . THR A 1 67 ? -21.659 3.252 -2.847 1.00 49.41 67 THR A N 1
ATOM 522 C CA . THR A 1 67 ? -22.169 2.571 -4.046 1.00 49.41 67 THR A CA 1
ATOM 523 C C . THR A 1 67 ? -21.208 2.688 -5.244 1.00 49.41 67 THR A C 1
ATOM 525 O O . THR A 1 67 ? -21.613 2.607 -6.400 1.00 49.41 67 THR A O 1
ATOM 528 N N . THR A 1 68 ? -19.918 2.899 -4.988 1.00 52.91 68 THR A N 1
ATOM 529 C CA . THR A 1 68 ? -18.871 3.050 -5.992 1.00 52.91 68 THR A CA 1
ATOM 530 C C . THR A 1 68 ? -17.686 2.204 -5.553 1.00 52.91 68 THR A C 1
ATOM 532 O O . THR A 1 68 ? -17.164 2.424 -4.461 1.00 52.91 68 THR A O 1
ATOM 535 N N . PRO A 1 69 ? -17.223 1.236 -6.365 1.00 58.50 69 PRO A N 1
ATOM 536 C CA . PRO A 1 69 ? -15.982 0.544 -6.066 1.00 58.50 69 PRO A CA 1
ATOM 537 C C . PRO A 1 69 ? -14.882 1.604 -6.044 1.00 58.50 69 PRO A C 1
ATOM 539 O O . PRO A 1 69 ? -14.534 2.157 -7.085 1.00 58.50 69 PRO A O 1
ATOM 542 N N . ALA A 1 70 ? -14.382 1.948 -4.856 1.00 58.66 70 ALA A N 1
ATOM 543 C CA . ALA A 1 70 ? -13.245 2.840 -4.726 1.00 58.66 70 ALA A CA 1
ATOM 544 C C . ALA A 1 70 ? -12.070 2.199 -5.477 1.00 58.66 70 ALA A C 1
ATOM 546 O O . ALA A 1 70 ? -11.435 1.263 -4.997 1.00 58.66 70 ALA A O 1
ATOM 547 N N . LEU A 1 71 ? -11.828 2.681 -6.698 1.00 72.56 71 LEU A N 1
ATOM 548 C CA . LEU A 1 71 ? -10.686 2.289 -7.519 1.00 72.56 71 LEU A CA 1
ATOM 549 C C . LEU A 1 71 ? -9.385 2.855 -6.949 1.00 72.56 71 LEU A C 1
ATOM 551 O O . LEU A 1 71 ? -8.322 2.503 -7.431 1.00 72.56 71 LEU A O 1
ATOM 555 N N . LYS A 1 72 ? -9.457 3.753 -5.958 1.00 86.75 72 LYS A N 1
ATOM 556 C CA . LYS A 1 72 ? -8.298 4.445 -5.409 1.00 86.75 72 LYS A CA 1
ATOM 557 C C . LYS A 1 72 ? -8.258 4.354 -3.891 1.00 86.75 72 LYS A C 1
ATOM 559 O O . LYS A 1 72 ? -9.202 4.802 -3.247 1.00 86.75 72 LYS A O 1
ATOM 564 N N . LEU A 1 73 ? -7.153 3.829 -3.367 1.00 88.06 73 LEU A N 1
ATOM 565 C CA . LEU A 1 73 ? -6.850 3.778 -1.940 1.00 88.06 73 LEU A CA 1
ATOM 566 C C . LEU A 1 73 ? -6.687 5.197 -1.376 1.00 88.06 73 LEU A C 1
ATOM 568 O O . LEU A 1 73 ? -5.973 6.022 -1.952 1.00 88.06 73 LEU A O 1
ATOM 572 N N . LYS A 1 74 ? -7.348 5.482 -0.254 1.00 89.00 74 LYS A N 1
ATOM 573 C CA . LYS A 1 74 ? -7.289 6.770 0.448 1.00 89.00 74 LYS A CA 1
ATOM 574 C C . LYS A 1 74 ? -6.924 6.581 1.915 1.00 89.00 74 LYS A C 1
ATOM 576 O O . LYS A 1 74 ? -7.102 5.508 2.481 1.00 89.00 74 LYS A O 1
ATOM 581 N N . ILE A 1 75 ? -6.476 7.665 2.547 1.00 86.69 75 ILE A N 1
ATOM 582 C CA . ILE A 1 75 ? -6.190 7.687 3.988 1.00 86.69 75 ILE A CA 1
ATOM 583 C C . ILE A 1 75 ? -7.435 7.364 4.832 1.00 86.69 75 ILE A C 1
ATOM 585 O O . ILE A 1 75 ? -7.335 6.608 5.789 1.00 86.69 75 ILE A O 1
ATOM 589 N N . THR A 1 76 ? -8.622 7.792 4.391 1.00 83.94 76 THR A N 1
ATOM 590 C CA . THR A 1 76 ? -9.915 7.485 5.031 1.00 83.94 76 THR A CA 1
ATOM 591 C C . THR A 1 76 ? -10.267 5.996 5.029 1.00 83.94 76 THR A C 1
ATOM 593 O O . THR A 1 76 ? -11.101 5.553 5.820 1.00 83.94 76 THR A O 1
ATOM 596 N N . ASP A 1 77 ? -9.651 5.223 4.129 1.00 84.69 77 ASP A N 1
ATOM 597 C CA . ASP A 1 77 ? -9.835 3.775 4.039 1.00 84.69 77 ASP A CA 1
ATOM 598 C C . ASP A 1 77 ? -8.914 3.021 5.009 1.00 84.69 77 ASP A C 1
ATOM 600 O O . ASP A 1 77 ? -8.956 1.796 5.073 1.00 84.69 77 ASP A O 1
ATOM 604 N N . ILE A 1 78 ? -8.069 3.722 5.766 1.00 87.12 78 ILE A N 1
ATOM 605 C CA . ILE A 1 78 ? -7.155 3.142 6.746 1.00 87.12 78 ILE A CA 1
ATOM 606 C C . ILE A 1 78 ? -7.730 3.442 8.129 1.00 87.12 78 ILE A C 1
ATOM 608 O O . ILE A 1 78 ? -7.991 4.589 8.466 1.00 87.12 78 ILE A O 1
ATOM 612 N N . TYR A 1 79 ? -7.986 2.411 8.934 1.00 82.00 79 TYR A N 1
ATOM 613 C CA . TYR A 1 79 ? -8.564 2.586 10.278 1.00 82.00 79 TYR A CA 1
ATOM 614 C C . TYR A 1 79 ? -7.554 2.379 11.401 1.00 82.00 79 TYR A C 1
ATOM 616 O O . TYR A 1 79 ? -7.809 2.769 12.536 1.00 82.00 79 TYR A O 1
ATOM 624 N N . ARG A 1 80 ? -6.423 1.731 11.105 1.00 80.19 80 ARG A N 1
ATOM 625 C CA . ARG A 1 80 ? -5.440 1.368 12.118 1.00 80.19 80 ARG A CA 1
ATOM 626 C C . ARG A 1 80 ? -4.039 1.351 11.533 1.00 80.19 80 ARG A C 1
ATOM 628 O O . ARG A 1 80 ? -3.791 0.715 10.514 1.00 80.19 80 ARG A O 1
ATOM 635 N N . ALA A 1 81 ? -3.124 1.998 12.243 1.00 78.62 81 ALA A N 1
ATOM 636 C CA . ALA A 1 81 ? -1.695 1.781 12.089 1.00 78.62 81 ALA A CA 1
ATOM 637 C C . ALA A 1 81 ? -1.310 0.445 12.732 1.00 78.62 81 ALA A C 1
ATOM 639 O O . ALA A 1 81 ? -1.628 0.175 13.892 1.00 78.62 81 ALA A O 1
ATOM 640 N N . THR A 1 82 ? -0.617 -0.386 11.970 1.00 79.81 82 THR A N 1
ATOM 641 C CA . THR A 1 82 ? -0.206 -1.733 12.377 1.00 79.81 82 THR A CA 1
ATOM 642 C C . THR A 1 82 ? 0.992 -1.709 13.327 1.00 79.81 82 THR A C 1
ATOM 644 O O . THR A 1 82 ? 1.148 -2.617 14.139 1.00 79.81 82 THR A O 1
ATOM 647 N N . HIS A 1 83 ? 1.789 -0.635 13.283 1.00 78.88 83 HIS A N 1
ATOM 648 C CA . HIS A 1 83 ? 2.964 -0.412 14.125 1.00 78.88 83 HIS A CA 1
ATOM 649 C C . HIS A 1 83 ? 3.008 1.006 14.714 1.00 78.88 83 HIS A C 1
ATOM 651 O O . HIS A 1 83 ? 2.428 1.950 14.183 1.00 78.88 83 HIS A O 1
ATOM 657 N N . ILE A 1 84 ? 3.763 1.174 15.806 1.00 77.19 84 ILE A N 1
ATOM 658 C CA . ILE A 1 84 ? 4.006 2.479 16.455 1.00 77.19 84 ILE A CA 1
ATOM 659 C C . ILE A 1 84 ? 4.624 3.486 15.474 1.00 77.19 84 ILE A C 1
ATOM 661 O O . ILE A 1 84 ? 4.249 4.658 15.466 1.00 77.19 84 ILE A O 1
ATOM 665 N N . SER A 1 85 ? 5.533 3.024 14.612 1.00 80.62 85 SER A N 1
ATOM 666 C CA . SER A 1 85 ? 6.120 3.845 13.550 1.00 80.62 85 SER A CA 1
ATOM 667 C C . SER A 1 85 ? 5.058 4.370 12.584 1.00 80.62 85 SER A C 1
ATOM 669 O O . SER A 1 85 ? 5.087 5.545 12.229 1.00 80.62 85 SER A O 1
ATOM 671 N N . GLU A 1 86 ? 4.078 3.544 12.214 1.00 82.38 86 GLU A N 1
ATOM 672 C CA . GLU A 1 86 ? 2.956 3.965 11.375 1.00 82.38 86 GLU A CA 1
ATOM 673 C C . GLU A 1 86 ? 2.068 4.994 12.077 1.00 82.38 86 GLU A C 1
ATOM 675 O O . GLU A 1 86 ? 1.702 5.980 11.448 1.00 82.38 86 GLU A O 1
ATOM 680 N N . LYS A 1 87 ? 1.778 4.829 13.378 1.00 79.81 87 LYS A N 1
ATOM 681 C CA . LYS A 1 87 ? 1.022 5.835 14.152 1.00 79.81 87 LYS A CA 1
ATOM 682 C C . LYS A 1 87 ? 1.714 7.198 14.090 1.00 79.81 87 LYS A C 1
ATOM 684 O O . LYS A 1 87 ? 1.089 8.188 13.725 1.00 79.81 87 LYS A O 1
ATOM 689 N N . SER A 1 88 ? 3.020 7.229 14.365 1.00 81.88 88 SER A N 1
ATOM 690 C CA . SER A 1 88 ? 3.816 8.461 14.304 1.00 81.88 88 SER A CA 1
ATOM 691 C C . SER A 1 88 ? 3.826 9.081 12.900 1.00 81.88 88 SER A C 1
ATOM 693 O O . SER A 1 88 ? 3.697 10.299 12.759 1.00 81.88 88 SER A O 1
ATOM 695 N N . LEU A 1 89 ? 3.926 8.255 11.852 1.00 82.31 89 LEU A N 1
ATOM 696 C CA . LEU A 1 89 ? 3.867 8.716 10.465 1.00 82.31 89 LEU A CA 1
ATOM 697 C C . LEU A 1 89 ? 2.500 9.296 10.103 1.00 82.31 89 LEU A C 1
ATOM 699 O O . LEU A 1 89 ? 2.455 10.337 9.455 1.00 82.31 89 LEU A O 1
ATOM 703 N N . ILE A 1 90 ? 1.404 8.670 10.532 1.00 82.94 90 ILE A N 1
ATOM 704 C CA . ILE A 1 90 ? 0.050 9.169 10.271 1.00 82.94 90 ILE A CA 1
ATOM 705 C C . ILE A 1 90 ? -0.142 10.537 10.919 1.00 82.94 90 ILE A C 1
ATOM 707 O O . ILE A 1 90 ? -0.513 11.477 10.222 1.00 82.94 90 ILE A O 1
ATOM 711 N N . THR A 1 91 ? 0.199 10.687 12.202 1.00 82.44 91 THR A N 1
ATOM 712 C CA . THR A 1 91 ? 0.096 11.977 12.904 1.00 82.44 91 THR A CA 1
ATOM 713 C C . THR A 1 91 ? 0.917 13.071 12.218 1.00 82.44 91 THR A C 1
ATOM 715 O O . THR A 1 91 ? 0.507 14.228 12.179 1.00 82.44 91 THR A O 1
ATOM 718 N N . LYS A 1 92 ? 2.074 12.716 11.646 1.00 84.75 92 LYS A N 1
ATOM 719 C CA . LYS A 1 92 ? 2.958 13.668 10.967 1.00 84.75 92 LYS A CA 1
ATOM 720 C C . LYS A 1 92 ? 2.497 14.031 9.551 1.00 84.75 92 LYS A C 1
ATOM 722 O O . LYS A 1 92 ? 2.624 15.186 9.157 1.00 84.75 92 LYS A O 1
ATOM 727 N N . LEU A 1 93 ? 2.036 13.057 8.768 1.00 84.44 93 LEU A N 1
ATOM 728 C CA . LEU A 1 93 ? 1.704 13.230 7.346 1.00 84.44 93 LEU A CA 1
ATOM 729 C C . LEU A 1 93 ? 0.242 13.629 7.117 1.00 84.44 93 LEU A C 1
ATOM 731 O O . LEU A 1 93 ? -0.065 14.262 6.110 1.00 84.44 93 LEU A O 1
ATOM 735 N N . TYR A 1 94 ? -0.644 13.281 8.050 1.00 84.25 94 TYR A N 1
ATOM 736 C CA . TYR A 1 94 ? -2.086 13.503 7.966 1.00 84.25 94 TYR A CA 1
ATOM 737 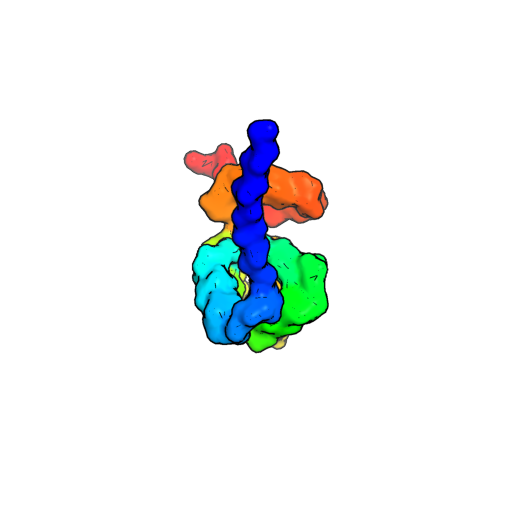C C . TYR A 1 94 ? -2.629 14.119 9.268 1.00 84.25 94 TYR A C 1
ATOM 739 O O . TYR A 1 94 ? -3.510 13.544 9.902 1.00 84.25 94 TYR A O 1
ATOM 747 N N . PRO A 1 95 ? -2.136 15.302 9.688 1.00 76.94 95 PRO A N 1
ATOM 748 C CA . PRO A 1 95 ? -2.496 15.900 10.979 1.00 76.94 95 PRO A CA 1
ATOM 749 C C . PRO A 1 95 ? -3.976 16.301 11.097 1.00 76.94 95 PRO A C 1
ATOM 751 O O . PRO A 1 95 ? -4.474 16.458 12.204 1.00 76.94 95 PRO A O 1
ATOM 754 N N . ASN A 1 96 ? -4.675 16.465 9.970 1.00 77.56 96 ASN A N 1
ATOM 755 C CA . ASN A 1 96 ? -6.084 16.872 9.925 1.00 77.56 96 ASN A CA 1
ATOM 756 C C . ASN A 1 96 ? -7.054 15.685 9.793 1.00 77.56 96 ASN A C 1
ATOM 758 O O . ASN A 1 96 ? -8.248 15.898 9.597 1.00 77.56 96 ASN A O 1
ATOM 762 N N . ASP A 1 97 ? -6.553 14.448 9.813 1.00 71.69 97 ASP A N 1
ATOM 763 C CA . ASP A 1 97 ? -7.390 13.261 9.658 1.00 71.69 97 ASP A CA 1
ATOM 764 C C . ASP A 1 97 ? -7.786 12.705 11.037 1.00 71.69 97 ASP A C 1
ATOM 766 O O . ASP A 1 97 ? -7.013 12.022 11.709 1.00 71.69 97 ASP A O 1
ATOM 770 N N . GLU A 1 98 ? -9.009 13.021 11.473 1.00 64.88 98 GLU A N 1
ATOM 771 C CA . GLU A 1 98 ? -9.545 12.633 12.788 1.00 64.88 98 GLU A CA 1
ATOM 772 C C . GLU A 1 98 ? -9.856 11.129 12.909 1.00 64.88 98 GLU A C 1
ATOM 774 O O . GLU A 1 98 ? -10.257 10.653 13.973 1.00 64.88 98 GLU A O 1
ATOM 779 N N . THR A 1 99 ? -9.663 10.339 11.845 1.00 65.12 99 THR A N 1
ATOM 780 C CA . THR A 1 99 ? -10.029 8.913 11.836 1.00 65.12 99 THR A CA 1
ATOM 781 C C . THR A 1 99 ? -9.210 8.041 12.797 1.00 65.12 99 THR A C 1
ATOM 783 O O . THR A 1 99 ? -9.595 6.892 13.022 1.00 65.12 99 THR A O 1
ATOM 786 N N . PHE A 1 100 ? -8.140 8.577 13.399 1.00 60.56 100 PHE A N 1
ATOM 787 C CA . PHE A 1 100 ? -7.180 7.845 14.239 1.00 60.56 100 PHE A CA 1
ATOM 788 C C . PHE A 1 100 ? -7.169 8.244 15.728 1.00 60.56 100 PHE A C 1
ATOM 790 O O . PHE A 1 100 ? -6.328 7.748 16.476 1.00 60.56 100 PHE A O 1
ATOM 797 N N . VAL A 1 101 ? -8.079 9.114 16.179 1.00 56.53 101 VAL A N 1
ATOM 798 C CA . VAL A 1 101 ? -8.001 9.750 17.514 1.00 56.53 101 VAL A CA 1
ATOM 799 C C . VAL A 1 101 ? -8.478 8.854 18.682 1.00 56.53 101 VAL A C 1
ATOM 801 O O . VAL A 1 101 ? -8.209 9.175 19.832 1.00 56.53 101 VAL A O 1
ATOM 804 N N . ASN A 1 102 ? -9.107 7.692 18.449 1.00 50.69 102 ASN A N 1
ATOM 805 C CA . ASN A 1 102 ? -9.960 7.062 19.481 1.00 50.69 102 ASN A CA 1
ATOM 806 C C . ASN A 1 102 ? -9.569 5.655 19.999 1.00 50.69 102 ASN A C 1
ATOM 808 O O . ASN A 1 102 ? -10.437 4.967 20.525 1.00 50.69 102 ASN A O 1
ATOM 812 N N . ASP A 1 103 ? -8.316 5.200 19.899 1.00 50.62 103 ASP A N 1
ATOM 813 C CA . ASP A 1 103 ? -7.940 3.827 20.331 1.00 50.62 103 ASP A CA 1
ATOM 814 C C . ASP A 1 103 ? -7.105 3.772 21.632 1.00 50.62 103 ASP A C 1
ATOM 816 O O . ASP A 1 103 ? -6.362 2.821 21.849 1.00 50.62 103 ASP A O 1
ATOM 820 N N . GLU A 1 104 ? -7.183 4.793 22.496 1.00 48.75 104 GLU A N 1
ATOM 821 C CA . GLU A 1 104 ? -6.420 4.854 23.765 1.00 48.75 104 GLU A CA 1
ATOM 822 C C . GLU A 1 104 ? -7.305 4.937 25.027 1.00 48.75 104 GLU A C 1
ATOM 824 O O . GLU A 1 104 ? -6.852 5.350 26.091 1.00 48.75 104 GLU A O 1
ATOM 829 N N . THR A 1 105 ? -8.568 4.504 24.939 1.00 44.75 105 THR A N 1
ATOM 830 C CA . THR A 1 105 ? -9.442 4.307 26.112 1.00 44.75 105 THR A CA 1
ATOM 831 C C . THR A 1 105 ? -10.182 2.972 26.045 1.00 44.75 105 THR A C 1
ATOM 833 O O . THR A 1 105 ? -11.348 2.933 25.651 1.00 44.75 105 THR A O 1
ATOM 836 N N . ALA A 1 106 ? -9.505 1.888 26.436 1.00 35.59 106 ALA A N 1
ATOM 837 C CA . ALA A 1 106 ? -10.109 0.672 26.994 1.00 35.59 106 ALA A CA 1
ATOM 838 C C . ALA A 1 106 ? -9.065 -0.137 27.776 1.00 35.59 106 ALA A C 1
ATOM 840 O O . ALA A 1 106 ? -8.007 -0.449 27.187 1.00 35.59 106 ALA A O 1
#

pLDDT: mean 80.43, std 15.67, range [35.59, 95.88]